Protein AF-A0A7M4D2F1-F1 (afdb_monomer_lite)

Secondary structure (DSSP, 8-state):
---HHHHHHHHHHHHHHHHHHHHHHHHHHHHHTT-SSHHHHHHHHHHHHHHHTT-S-GGGS-HHHHHHHHHHHHHHHHH-HHHHHHHHHTT-HHHHHHHHHHHHHHHHHHHHHHHHHHHS----HHHHHHHHHHHTTS-TT---THHHHHHHGGGGS--S---------

Foldseek 3Di:
DQDPVNLVVVLVVLLVLLLVLVVVVLVLLVVQCPPPDPVLNVLSVVLVVLVPVLPDPLNVDPLVSSLVSLVVSLVVLVPDVSNVVSCVSSVNVVSSVSNVVSSVVNVVSVVVVVVCVVVPPPCDVVVVVVVVVVVVPDDPPPDPPVVVVVVVVVVPPDDDDDPPPPDDD

Structure (mmCIF, N/CA/C/O backbone):
data_AF-A0A7M4D2F1-F1
#
_entry.id   AF-A0A7M4D2F1-F1
#
loop_
_atom_site.group_PDB
_atom_site.id
_atom_site.type_symbol
_atom_site.label_atom_id
_atom_site.label_alt_id
_atom_site.label_comp_id
_atom_site.label_asym_id
_atom_site.label_entity_id
_atom_site.label_seq_id
_atom_site.pdbx_PDB_ins_code
_atom_site.Cartn_x
_atom_site.Cartn_y
_atom_site.Cartn_z
_atom_site.occupancy
_atom_site.B_iso_or_equiv
_atom_site.auth_seq_id
_atom_site.auth_comp_id
_atom_site.auth_asym_id
_atom_site.auth_atom_id
_atom_site.pdbx_PDB_model_num
ATOM 1 N N . MET A 1 1 ? 26.466 -11.320 -19.306 1.00 50.53 1 MET A N 1
ATOM 2 C CA . MET A 1 1 ? 25.395 -10.659 -20.074 1.00 50.53 1 MET A CA 1
ATOM 3 C C . MET A 1 1 ? 24.093 -11.344 -19.712 1.00 50.53 1 MET A C 1
ATOM 5 O O . MET A 1 1 ? 23.959 -12.534 -19.976 1.00 50.53 1 MET A O 1
ATOM 9 N N . ILE A 1 2 ? 23.202 -10.645 -19.014 1.00 49.41 2 ILE A N 1
ATOM 10 C CA . ILE A 1 2 ? 21.825 -11.105 -18.814 1.00 49.41 2 ILE A CA 1
ATOM 11 C C . ILE A 1 2 ? 21.146 -10.979 -20.179 1.00 49.41 2 ILE A C 1
ATOM 13 O O . ILE A 1 2 ? 21.308 -9.970 -20.853 1.00 49.41 2 ILE A O 1
ATOM 17 N N . SER A 1 3 ? 20.491 -12.038 -20.652 1.00 56.81 3 SER A N 1
ATOM 18 C CA . SER A 1 3 ? 19.809 -11.977 -21.950 1.00 56.81 3 SER A CA 1
ATOM 19 C C . SER A 1 3 ? 18.595 -11.044 -21.869 1.00 56.81 3 SER A C 1
ATOM 21 O O . SER A 1 3 ? 17.908 -11.033 -20.848 1.00 56.81 3 SER A O 1
ATOM 23 N N . VAL A 1 4 ? 18.281 -10.326 -22.953 1.00 55.28 4 VAL A N 1
ATOM 24 C CA . VAL A 1 4 ? 17.114 -9.419 -23.056 1.00 55.28 4 VAL A CA 1
ATOM 25 C C . VAL A 1 4 ? 15.805 -10.109 -22.630 1.00 55.28 4 VAL A C 1
ATOM 27 O O . VAL A 1 4 ? 14.954 -9.510 -21.979 1.00 55.28 4 VAL A O 1
ATOM 30 N N . GLN A 1 5 ? 15.668 -11.410 -22.908 1.00 53.53 5 GLN A N 1
ATOM 31 C CA . GLN A 1 5 ? 14.525 -12.232 -22.482 1.00 53.53 5 GLN A CA 1
ATOM 32 C C . GLN A 1 5 ? 14.416 -12.369 -20.954 1.00 53.53 5 GLN A C 1
ATOM 34 O O . GLN A 1 5 ? 13.319 -12.319 -20.399 1.00 53.53 5 GLN A O 1
ATOM 39 N N . LEU A 1 6 ? 15.550 -12.508 -20.262 1.00 55.66 6 LEU A N 1
ATOM 40 C CA . LEU A 1 6 ? 15.594 -12.598 -18.803 1.00 55.66 6 LEU A CA 1
ATOM 41 C C . LEU A 1 6 ? 15.258 -11.241 -18.162 1.00 55.66 6 LEU A C 1
ATOM 43 O O . LEU A 1 6 ? 14.538 -11.204 -17.170 1.00 55.66 6 LEU A O 1
ATOM 47 N N . LEU A 1 7 ? 15.694 -10.135 -18.771 1.00 58.31 7 LEU A N 1
ATOM 48 C CA . LEU A 1 7 ? 15.387 -8.777 -18.310 1.00 58.31 7 LEU A CA 1
ATOM 49 C C . LEU A 1 7 ? 13.896 -8.428 -18.473 1.00 58.31 7 LEU A C 1
ATOM 51 O O . LEU A 1 7 ? 13.280 -7.846 -17.580 1.00 58.31 7 LEU A O 1
ATOM 55 N N . ILE A 1 8 ? 13.279 -8.855 -19.579 1.00 62.19 8 ILE A N 1
ATOM 56 C CA . ILE A 1 8 ? 11.830 -8.741 -19.793 1.00 62.19 8 ILE A CA 1
ATOM 57 C C . ILE A 1 8 ? 11.056 -9.549 -18.738 1.00 62.19 8 ILE A C 1
ATOM 59 O O . ILE A 1 8 ? 10.117 -9.025 -18.140 1.00 62.19 8 ILE A O 1
ATOM 63 N N . ALA A 1 9 ? 11.461 -10.794 -18.469 1.00 60.56 9 ALA A N 1
ATOM 64 C CA . ALA A 1 9 ? 10.805 -11.652 -17.480 1.00 60.56 9 ALA A CA 1
ATOM 65 C C . ALA A 1 9 ? 10.889 -11.092 -16.046 1.00 60.56 9 ALA A C 1
ATOM 67 O O . ALA A 1 9 ? 9.905 -11.145 -15.309 1.00 60.56 9 ALA A O 1
ATOM 68 N N . ILE A 1 10 ? 12.035 -10.517 -15.667 1.00 62.22 10 ILE A N 1
ATOM 69 C CA . ILE A 1 10 ? 12.240 -9.887 -14.354 1.00 62.22 10 ILE A CA 1
ATOM 70 C C . ILE A 1 10 ? 11.305 -8.683 -14.172 1.00 62.22 10 ILE A C 1
ATOM 72 O O . ILE A 1 10 ? 10.631 -8.576 -13.148 1.00 62.22 10 ILE A O 1
ATOM 76 N N . ASN A 1 11 ? 11.175 -7.829 -15.187 1.00 67.19 11 ASN A N 1
ATOM 77 C CA . ASN A 1 11 ? 10.299 -6.665 -15.096 1.00 67.19 11 ASN A CA 1
ATOM 78 C C . ASN A 1 11 ? 8.816 -7.048 -14.917 1.00 67.19 11 ASN A C 1
ATOM 80 O O . ASN A 1 11 ? 8.120 -6.455 -14.092 1.00 67.19 11 ASN A O 1
ATOM 84 N N . TYR A 1 12 ? 8.342 -8.079 -15.629 1.00 72.06 12 TYR A N 1
ATOM 85 C CA . TYR A 1 12 ? 6.984 -8.600 -15.433 1.00 72.06 12 TYR A CA 1
ATOM 86 C C . TYR A 1 12 ? 6.781 -9.175 -14.028 1.00 72.06 12 TYR A C 1
ATOM 88 O O . TYR A 1 12 ? 5.695 -9.046 -13.466 1.00 72.06 12 TYR A O 1
ATOM 96 N N . GLN A 1 13 ? 7.813 -9.778 -13.434 1.00 74.50 13 GLN A N 1
ATOM 97 C CA . GLN A 1 13 ? 7.733 -10.315 -12.079 1.00 74.50 13 GLN A CA 1
ATOM 98 C C . GLN A 1 13 ? 7.516 -9.208 -11.039 1.00 74.50 13 GLN A C 1
ATOM 100 O O . GLN A 1 13 ? 6.659 -9.363 -10.167 1.00 74.50 13 GLN A O 1
ATOM 105 N N . PHE A 1 14 ? 8.245 -8.092 -11.132 1.00 75.44 14 PHE A N 1
ATOM 106 C CA . PHE A 1 14 ? 8.078 -6.972 -10.200 1.00 75.44 14 PHE A CA 1
ATOM 107 C C . PHE A 1 14 ? 6.769 -6.212 -10.407 1.00 75.44 14 PHE A C 1
ATOM 109 O O .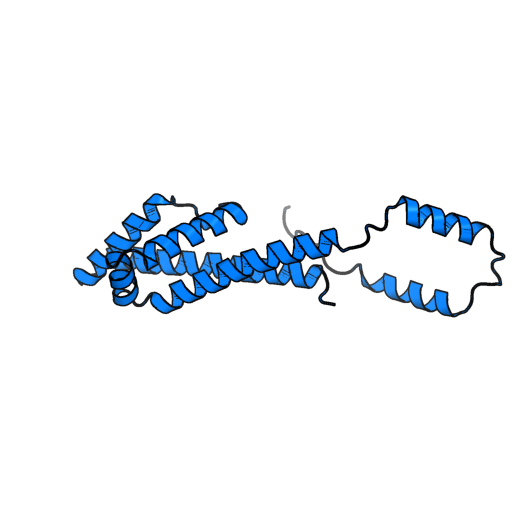 PHE A 1 14 ? 6.166 -5.788 -9.423 1.00 75.44 14 PHE A O 1
ATOM 116 N N . LEU A 1 15 ? 6.273 -6.130 -11.646 1.00 78.81 15 LEU A N 1
ATOM 117 C CA . LEU A 1 15 ? 4.927 -5.623 -11.917 1.00 78.81 15 LEU A CA 1
ATOM 118 C C . LEU A 1 15 ? 3.864 -6.481 -11.215 1.00 78.81 15 LEU A C 1
ATOM 120 O O . LEU A 1 15 ? 3.064 -5.969 -10.445 1.00 78.81 15 LEU A O 1
ATOM 124 N N . ILE A 1 16 ? 3.931 -7.808 -11.362 1.00 82.50 16 ILE A N 1
ATOM 125 C CA . ILE A 1 16 ? 2.996 -8.725 -10.689 1.00 82.50 16 ILE A CA 1
ATOM 126 C C . ILE A 1 16 ? 3.054 -8.578 -9.159 1.00 82.50 16 ILE A C 1
ATOM 128 O O . ILE A 1 16 ? 2.026 -8.706 -8.491 1.00 82.50 16 ILE A O 1
ATOM 132 N N . ILE A 1 17 ? 4.241 -8.363 -8.584 1.00 85.81 17 ILE A N 1
ATOM 133 C CA . ILE A 1 17 ? 4.394 -8.135 -7.139 1.00 85.81 17 ILE A CA 1
ATOM 134 C C . ILE A 1 17 ? 3.756 -6.800 -6.739 1.00 85.81 17 ILE A C 1
ATOM 136 O O . ILE A 1 17 ? 3.014 -6.770 -5.759 1.00 85.81 17 ILE A O 1
ATOM 140 N N . CYS A 1 18 ? 3.984 -5.730 -7.505 1.00 87.69 18 CYS A N 1
ATOM 141 C CA . CYS A 1 18 ? 3.367 -4.421 -7.286 1.00 87.69 18 CYS A CA 1
ATOM 142 C C . CYS A 1 18 ? 1.834 -4.528 -7.247 1.00 87.69 18 CYS A C 1
ATOM 144 O O . CYS A 1 18 ? 1.216 -4.160 -6.243 1.00 87.69 18 CYS A O 1
ATOM 146 N N . ASP A 1 19 ? 1.236 -5.138 -8.272 1.00 88.81 19 ASP A N 1
ATOM 147 C CA . ASP A 1 19 ? -0.213 -5.312 -8.383 1.00 88.81 19 ASP A CA 1
ATOM 148 C C . ASP A 1 19 ? -0.770 -6.101 -7.193 1.00 88.81 19 ASP A C 1
ATOM 150 O O . ASP A 1 19 ? -1.769 -5.718 -6.581 1.00 88.81 19 ASP A O 1
ATOM 154 N N . LYS A 1 20 ? -0.114 -7.212 -6.832 1.00 91.06 20 LYS A N 1
ATOM 155 C CA . LYS A 1 20 ? -0.537 -8.069 -5.715 1.00 91.06 20 LYS A CA 1
ATOM 156 C C . LYS A 1 20 ? -0.451 -7.348 -4.378 1.00 91.06 20 LYS A C 1
ATOM 158 O O . LYS A 1 20 ? -1.375 -7.475 -3.573 1.00 91.06 20 LYS A O 1
ATOM 163 N N . SER A 1 21 ? 0.619 -6.595 -4.146 1.00 93.12 21 SER A N 1
ATOM 164 C CA . SER A 1 21 ? 0.790 -5.799 -2.931 1.00 93.12 21 SER A CA 1
ATOM 165 C C . SER A 1 21 ? -0.290 -4.726 -2.831 1.00 93.12 21 SER A C 1
ATOM 167 O O . SER A 1 21 ? -0.934 -4.603 -1.788 1.00 93.12 21 SER A O 1
ATOM 169 N N . LEU A 1 22 ? -0.575 -4.015 -3.927 1.00 94.38 22 LEU A N 1
ATOM 170 C CA . LEU A 1 22 ? -1.632 -3.008 -3.966 1.00 94.38 22 LEU A CA 1
ATOM 171 C C . LEU A 1 22 ? -3.020 -3.620 -3.718 1.00 94.38 22 LEU A C 1
ATOM 173 O O . LEU A 1 22 ? -3.775 -3.116 -2.884 1.00 94.38 22 LEU A O 1
ATOM 177 N N . VAL A 1 23 ? -3.343 -4.731 -4.386 1.00 94.19 23 VAL A N 1
ATOM 178 C CA . VAL A 1 23 ? -4.613 -5.452 -4.197 1.00 94.19 23 VAL A CA 1
ATOM 179 C C . VAL A 1 23 ? -4.748 -5.971 -2.767 1.00 94.19 23 VAL A C 1
ATOM 181 O O . VAL A 1 23 ? -5.824 -5.868 -2.176 1.00 94.19 23 VAL A O 1
ATOM 184 N N . GLY A 1 24 ? -3.677 -6.505 -2.180 1.00 96.06 24 GLY A N 1
ATOM 185 C CA . GLY A 1 24 ? -3.689 -6.986 -0.801 1.00 96.06 24 GLY A CA 1
ATOM 186 C C . GLY A 1 24 ? -3.929 -5.862 0.205 1.00 96.06 24 GLY A C 1
ATOM 187 O O . GLY A 1 24 ? -4.826 -5.982 1.039 1.00 96.06 24 GLY A O 1
ATOM 188 N N . ILE A 1 25 ? -3.230 -4.731 0.060 1.00 97.00 25 ILE A N 1
ATOM 189 C CA . ILE A 1 25 ? -3.450 -3.529 0.879 1.00 97.00 25 ILE A CA 1
ATOM 190 C C . ILE A 1 25 ? -4.908 -3.063 0.773 1.00 97.00 25 ILE A C 1
ATOM 192 O O . ILE A 1 25 ? -5.574 -2.881 1.792 1.00 97.00 25 ILE A O 1
ATOM 196 N N . GLN A 1 26 ? -5.433 -2.925 -0.448 1.00 96.12 26 GLN A N 1
ATOM 197 C CA . GLN A 1 26 ? -6.827 -2.534 -0.681 1.00 96.12 26 GLN A CA 1
ATOM 198 C C . GLN A 1 26 ? -7.815 -3.510 -0.040 1.00 96.12 26 GLN A C 1
ATOM 200 O O . GLN A 1 26 ? -8.816 -3.091 0.535 1.00 96.12 26 GLN A O 1
ATOM 205 N N . THR A 1 27 ? -7.532 -4.810 -0.113 1.00 96.75 27 THR A N 1
ATOM 206 C CA . THR A 1 27 ? -8.385 -5.852 0.465 1.00 96.75 27 THR A CA 1
ATOM 207 C C . THR A 1 27 ? -8.429 -5.751 1.987 1.00 96.75 27 THR A C 1
ATOM 209 O O . THR A 1 27 ? -9.515 -5.790 2.562 1.00 96.75 27 THR A O 1
ATOM 212 N N . VAL A 1 28 ? -7.277 -5.569 2.639 1.00 97.69 28 VAL A N 1
ATOM 213 C CA . VAL A 1 28 ? -7.191 -5.401 4.098 1.00 97.69 28 VAL A CA 1
ATOM 214 C C . VAL A 1 28 ? -7.915 -4.133 4.545 1.00 97.69 28 VAL A C 1
ATOM 216 O O . VAL A 1 28 ? -8.738 -4.190 5.457 1.00 97.69 28 VAL A O 1
ATOM 219 N N . ILE A 1 29 ? -7.668 -3.006 3.871 1.00 97.81 29 ILE A N 1
ATOM 220 C CA . ILE A 1 29 ? -8.356 -1.741 4.149 1.00 97.81 29 ILE A CA 1
ATOM 221 C C . ILE A 1 29 ? -9.871 -1.933 4.026 1.00 97.81 29 ILE A C 1
ATOM 223 O O . ILE A 1 29 ? -10.604 -1.643 4.968 1.00 97.81 29 ILE A O 1
ATOM 227 N N . ASN A 1 30 ? -10.342 -2.489 2.906 1.00 97.06 30 ASN A N 1
ATOM 228 C CA . ASN A 1 30 ? -11.767 -2.710 2.670 1.00 97.06 30 ASN A CA 1
ATOM 229 C C . ASN A 1 30 ? -12.392 -3.615 3.736 1.00 97.06 30 ASN A C 1
ATOM 231 O O . ASN A 1 30 ? -13.472 -3.306 4.234 1.00 97.06 30 ASN A O 1
ATOM 235 N N . ALA A 1 31 ? -11.718 -4.700 4.125 1.00 98.00 31 ALA A N 1
ATOM 236 C CA . ALA A 1 31 ? -12.191 -5.577 5.191 1.00 98.00 31 ALA A CA 1
ATOM 237 C C . ALA A 1 31 ? -12.337 -4.820 6.522 1.00 98.00 31 ALA A C 1
ATOM 239 O O . ALA A 1 31 ? -13.352 -4.956 7.208 1.00 98.00 31 ALA A O 1
ATOM 240 N N . TYR A 1 32 ? -11.364 -3.970 6.859 1.00 98.38 32 TYR A N 1
ATOM 241 C CA . TYR A 1 32 ? -11.370 -3.227 8.114 1.00 98.38 32 TYR A CA 1
ATOM 242 C C . TYR A 1 32 ? -12.355 -2.055 8.172 1.00 98.38 32 TYR A C 1
ATOM 244 O O . TYR A 1 32 ? -12.719 -1.648 9.273 1.00 98.38 32 TYR A O 1
ATOM 252 N N . THR A 1 33 ? -12.922 -1.604 7.047 1.00 98.00 33 THR A N 1
ATOM 253 C CA . THR A 1 33 ? -14.066 -0.662 7.072 1.00 98.00 33 THR A CA 1
ATOM 254 C C . THR A 1 33 ? -15.320 -1.240 7.754 1.00 98.00 33 THR A C 1
ATOM 256 O O . THR A 1 33 ? -16.208 -0.500 8.187 1.00 98.00 33 THR A O 1
ATOM 259 N N . TYR A 1 34 ? -15.389 -2.566 7.915 1.00 97.88 34 TYR A N 1
ATOM 260 C CA . TYR A 1 34 ? -16.465 -3.272 8.618 1.00 97.88 34 TYR A CA 1
ATOM 261 C C . TYR A 1 34 ? -16.049 -3.788 10.004 1.00 97.88 34 TYR A C 1
ATOM 263 O O . TYR A 1 34 ? -16.793 -4.550 10.623 1.00 97.88 34 TYR A O 1
ATOM 271 N N . HIS A 1 35 ? -14.868 -3.406 10.500 1.00 98.25 35 HIS A N 1
ATOM 272 C CA . HIS A 1 35 ? -14.353 -3.895 11.775 1.00 98.25 35 HIS A CA 1
ATOM 273 C C . HIS A 1 35 ? -15.174 -3.369 12.969 1.00 98.25 35 HIS A C 1
ATOM 275 O O . HIS A 1 35 ? -15.720 -2.266 12.929 1.00 98.25 35 HIS A O 1
ATOM 281 N N . PHE A 1 36 ? -15.275 -4.169 14.036 1.00 97.94 36 PHE A N 1
ATOM 282 C CA . PHE A 1 36 ? -16.049 -3.822 15.238 1.00 97.94 36 PHE A CA 1
ATOM 283 C C . PHE A 1 36 ? -15.339 -2.788 16.126 1.00 97.94 36 PHE A C 1
ATOM 285 O O . PHE A 1 36 ? -15.995 -2.024 16.829 1.00 97.94 36 PHE A O 1
ATOM 292 N N . ASP A 1 37 ? -14.004 -2.778 16.101 1.00 98.25 3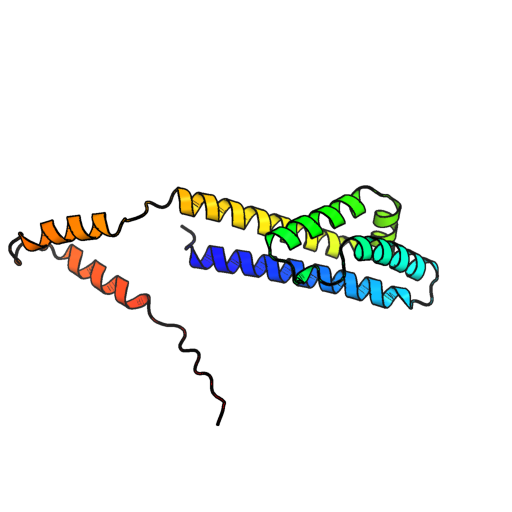7 ASP A N 1
ATOM 293 C CA . ASP A 1 37 ? -13.186 -1.753 16.750 1.00 98.25 37 ASP A CA 1
ATOM 294 C C . ASP A 1 37 ? -13.243 -0.451 15.939 1.00 98.25 37 ASP A C 1
ATOM 296 O O . ASP A 1 37 ? -12.905 -0.432 14.749 1.00 98.25 37 ASP A O 1
ATOM 300 N N . ALA A 1 38 ? -13.680 0.624 16.595 1.00 97.88 38 ALA A N 1
ATOM 301 C CA . ALA A 1 38 ? -13.892 1.921 15.970 1.00 97.88 38 ALA A CA 1
ATOM 302 C C . ALA A 1 38 ? -12.591 2.573 15.479 1.00 97.88 38 ALA A C 1
ATOM 304 O O . ALA A 1 38 ? -12.611 3.200 14.425 1.00 97.88 38 ALA A O 1
ATOM 305 N N . GLU A 1 39 ? -11.466 2.395 16.178 1.00 97.81 39 GLU A N 1
ATOM 306 C CA . GLU A 1 39 ? -10.182 2.984 15.778 1.00 97.81 39 GLU A CA 1
ATOM 307 C C . GLU A 1 39 ? -9.599 2.278 14.549 1.00 97.81 39 GLU A C 1
ATOM 309 O O . GLU A 1 39 ? -9.018 2.917 13.665 1.00 97.81 39 GLU A O 1
ATOM 314 N N . ILE A 1 40 ? -9.761 0.950 14.475 1.00 98.31 40 ILE A N 1
ATOM 315 C CA . ILE A 1 40 ? -9.376 0.162 13.294 1.00 98.31 40 ILE A CA 1
ATOM 316 C C . ILE A 1 40 ? -10.223 0.586 12.096 1.00 98.31 40 ILE A C 1
ATOM 318 O O . ILE A 1 40 ? -9.684 0.852 11.019 1.00 98.31 40 ILE A O 1
ATOM 322 N N . LYS A 1 41 ? -11.538 0.705 12.290 1.00 98.56 41 LYS A N 1
ATOM 323 C CA . LYS A 1 41 ? -12.448 1.153 11.239 1.00 98.56 41 LYS A CA 1
ATOM 324 C C . LYS A 1 41 ? -12.120 2.566 10.755 1.00 98.56 41 LYS A C 1
ATOM 326 O O . LYS A 1 41 ? -11.999 2.775 9.553 1.00 98.56 41 LYS A O 1
ATOM 331 N N . GLU A 1 42 ? -11.913 3.512 11.668 1.00 98.44 42 GLU A N 1
ATOM 332 C CA . GLU A 1 42 ? -11.549 4.890 11.327 1.00 98.44 42 GLU A CA 1
ATOM 333 C C . GLU A 1 42 ? -10.227 4.945 10.546 1.00 98.44 42 GLU A C 1
ATOM 335 O O . GLU A 1 42 ? -10.135 5.619 9.520 1.00 98.44 42 GLU A O 1
ATOM 340 N N . SER A 1 43 ? -9.224 4.164 10.959 1.00 98.38 43 SER A N 1
ATOM 341 C CA . SER A 1 43 ? -7.947 4.052 10.237 1.00 98.38 43 SER A CA 1
ATOM 342 C C . SER A 1 43 ? -8.134 3.515 8.811 1.00 98.38 43 SER A C 1
ATOM 344 O O . SER A 1 43 ? -7.513 4.010 7.865 1.00 98.38 43 SER A O 1
ATOM 346 N N . ALA A 1 44 ? -9.017 2.531 8.629 1.00 98.38 44 ALA A N 1
ATOM 347 C CA . ALA A 1 44 ? -9.364 2.002 7.314 1.00 98.38 44 ALA A CA 1
ATOM 348 C C . ALA A 1 44 ? -10.125 3.022 6.453 1.00 98.38 44 ALA A C 1
ATOM 350 O O . ALA A 1 44 ? -9.837 3.156 5.261 1.00 98.38 44 ALA A O 1
ATOM 351 N N . ASP A 1 45 ? -11.044 3.789 7.039 1.00 98.19 45 ASP A N 1
ATOM 352 C CA . ASP A 1 45 ? -11.796 4.838 6.343 1.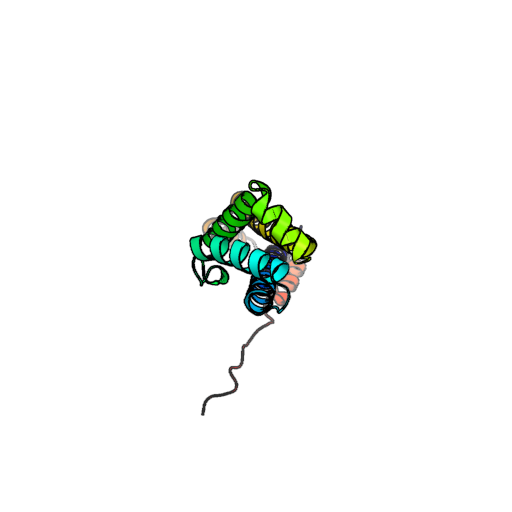00 98.19 45 ASP A CA 1
ATOM 353 C C . ASP A 1 45 ? -10.878 5.988 5.880 1.00 98.19 45 ASP A C 1
ATOM 355 O O . ASP A 1 45 ? -11.021 6.494 4.757 1.00 98.19 45 ASP A O 1
ATOM 359 N N . VAL A 1 46 ? -9.879 6.353 6.694 1.00 98.06 46 VAL A N 1
ATOM 360 C CA . VAL A 1 46 ? -8.835 7.333 6.347 1.00 98.06 46 VAL A CA 1
ATOM 361 C C . VAL A 1 46 ? -8.050 6.882 5.111 1.00 98.06 46 VAL A C 1
ATOM 363 O O . VAL A 1 46 ? -7.952 7.630 4.132 1.00 98.06 46 VAL A O 1
ATOM 366 N N . LEU A 1 47 ? -7.542 5.646 5.105 1.00 97.81 47 LEU A N 1
ATOM 367 C CA . LEU A 1 47 ? -6.781 5.116 3.966 1.00 97.81 47 LEU A CA 1
ATOM 368 C C . LEU A 1 47 ? -7.659 4.908 2.726 1.00 97.81 47 LEU A C 1
ATOM 370 O O . LEU A 1 47 ? -7.243 5.232 1.613 1.00 97.81 47 LEU A O 1
ATOM 374 N N . THR A 1 48 ? -8.904 4.460 2.907 1.00 97.00 48 THR A N 1
ATOM 375 C CA . THR A 1 48 ? -9.897 4.347 1.826 1.00 97.00 48 THR A CA 1
ATOM 376 C C 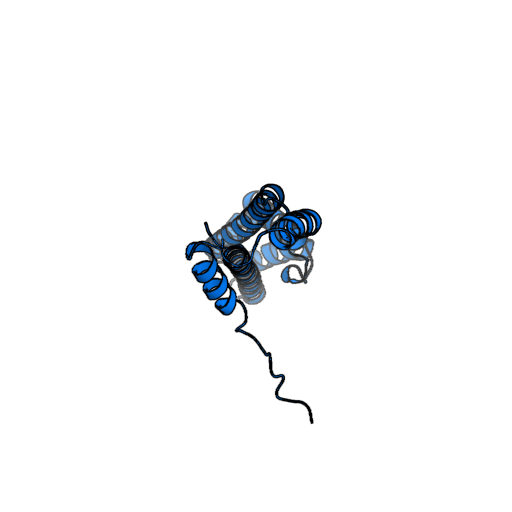. THR A 1 48 ? -10.123 5.695 1.143 1.00 97.00 48 THR A C 1
ATOM 378 O O . THR A 1 48 ? -10.213 5.776 -0.083 1.00 97.00 48 THR A O 1
ATOM 381 N N . THR A 1 49 ? -10.213 6.770 1.926 1.00 96.19 49 THR A N 1
ATOM 382 C CA . THR A 1 49 ? -10.424 8.125 1.407 1.00 96.19 49 THR A CA 1
ATOM 383 C C . THR A 1 49 ? -9.224 8.621 0.606 1.00 96.19 49 THR A C 1
ATOM 385 O O . THR A 1 49 ? -9.421 9.233 -0.443 1.00 96.19 49 THR A O 1
ATOM 388 N N . SER A 1 50 ? -7.994 8.319 1.040 1.00 95.69 50 SER A N 1
ATOM 389 C CA . SER A 1 50 ? -6.789 8.591 0.241 1.00 95.69 50 SER A CA 1
ATOM 390 C C . SER A 1 50 ? -6.821 7.829 -1.087 1.00 95.69 50 SER A C 1
ATOM 392 O O . SER A 1 50 ? -6.739 8.454 -2.142 1.00 95.69 50 SER A O 1
ATOM 394 N N . LEU A 1 51 ? -7.062 6.512 -1.070 1.00 94.94 51 LEU A N 1
ATOM 395 C CA . LEU A 1 51 ? -7.067 5.689 -2.288 1.00 94.94 51 LEU A CA 1
ATOM 396 C C . LEU A 1 51 ? -8.115 6.135 -3.316 1.00 94.94 51 LEU A C 1
ATOM 398 O O . LEU A 1 51 ? -7.843 6.137 -4.516 1.00 94.94 51 LEU A O 1
ATOM 402 N N . LYS A 1 52 ? -9.293 6.585 -2.866 1.00 93.62 52 LYS A N 1
ATOM 403 C CA . LYS A 1 52 ? -10.352 7.097 -3.753 1.00 93.62 52 LYS A CA 1
ATOM 404 C C . LYS A 1 52 ? -9.907 8.283 -4.617 1.00 93.62 52 LYS A C 1
ATOM 406 O O . LYS A 1 52 ? -10.457 8.445 -5.706 1.00 93.62 52 LYS A O 1
ATOM 411 N N . LYS A 1 53 ? -8.915 9.076 -4.187 1.00 94.19 53 LYS A N 1
ATOM 412 C CA . LYS A 1 53 ? -8.369 10.208 -4.966 1.00 94.19 53 LYS A CA 1
ATOM 413 C C . LYS A 1 53 ? -7.723 9.758 -6.282 1.00 94.19 53 LYS A C 1
ATOM 415 O O . LYS A 1 53 ? -7.713 10.520 -7.242 1.00 94.19 53 LYS A O 1
ATOM 420 N N . TYR A 1 54 ? -7.227 8.522 -6.328 1.00 92.06 54 TYR A N 1
ATOM 421 C CA . TYR A 1 54 ? -6.487 7.958 -7.460 1.00 92.06 54 TYR A CA 1
ATOM 422 C C . TYR A 1 54 ? -7.348 7.046 -8.356 1.00 92.06 54 TYR A C 1
ATOM 424 O O . TYR A 1 54 ? -6.877 6.538 -9.373 1.00 92.06 54 TYR A O 1
ATOM 432 N N . GLY A 1 55 ? -8.629 6.864 -8.012 1.00 87.44 55 GLY A N 1
ATOM 433 C CA . GLY A 1 55 ? -9.578 6.039 -8.760 1.00 87.44 55 GLY A CA 1
ATOM 434 C C . GLY A 1 55 ? -9.564 4.553 -8.379 1.00 87.44 55 GLY A C 1
ATOM 435 O O . GLY A 1 55 ? -8.806 4.098 -7.531 1.00 87.44 55 GLY A O 1
ATOM 436 N N . THR A 1 56 ? -10.456 3.776 -8.998 1.00 79.12 56 THR A N 1
ATOM 437 C CA . THR A 1 56 ? -10.745 2.378 -8.609 1.00 79.12 56 THR A CA 1
ATOM 438 C C . THR A 1 56 ? -10.027 1.324 -9.452 1.00 79.12 56 THR A C 1
ATOM 440 O O . THR A 1 56 ? -10.213 0.132 -9.229 1.00 79.12 56 THR A O 1
ATOM 443 N N . ALA A 1 57 ? -9.256 1.735 -10.459 1.00 85.38 57 ALA A N 1
ATOM 444 C CA . ALA A 1 57 ? -8.672 0.847 -11.465 1.00 85.38 57 ALA A CA 1
ATOM 445 C C . ALA A 1 57 ? -7.166 1.094 -11.645 1.00 85.38 57 ALA A C 1
ATOM 447 O O . ALA A 1 57 ? -6.679 1.135 -12.771 1.00 85.38 57 ALA A O 1
ATOM 448 N N . ILE A 1 58 ? -6.447 1.287 -10.533 1.00 86.81 58 ILE A N 1
ATOM 449 C CA . ILE A 1 58 ? -5.008 1.600 -10.529 1.00 86.81 58 ILE A CA 1
ATOM 450 C C . ILE A 1 58 ? -4.209 0.495 -11.243 1.00 86.81 58 ILE A C 1
ATOM 452 O O . ILE A 1 58 ? -3.494 0.800 -12.187 1.00 86.81 58 ILE A O 1
ATOM 456 N N . THR A 1 59 ? -4.469 -0.778 -10.928 1.00 81.81 59 THR A N 1
ATOM 457 C CA . THR A 1 59 ? -3.830 -1.956 -11.561 1.00 81.81 59 THR A CA 1
ATOM 458 C C . THR A 1 59 ? -4.248 -2.222 -13.013 1.00 81.81 59 THR A C 1
ATOM 460 O O . THR A 1 59 ? -3.855 -3.212 -13.621 1.00 81.81 59 THR A O 1
ATOM 463 N N . LYS A 1 60 ? -5.129 -1.389 -13.585 1.00 82.44 60 LYS A N 1
ATOM 464 C CA . LYS A 1 60 ? -5.505 -1.450 -15.010 1.00 82.44 60 LYS A CA 1
ATOM 465 C C . LYS A 1 60 ? -4.885 -0.315 -15.817 1.00 82.44 60 LYS A C 1
ATOM 467 O O . LYS A 1 60 ? -5.147 -0.212 -17.017 1.00 82.44 60 LYS A O 1
ATOM 472 N N . GLN A 1 61 ? -4.142 0.577 -15.165 1.00 80.75 61 GLN A N 1
ATOM 473 C CA . GLN A 1 61 ? -3.402 1.617 -15.857 1.00 80.75 61 GLN A CA 1
ATOM 474 C C . GLN A 1 61 ? -2.279 0.977 -16.678 1.00 80.75 61 GLN A C 1
ATOM 476 O O . GLN A 1 61 ? -1.899 -0.173 -16.472 1.00 80.75 61 GLN A O 1
ATOM 481 N N . ASN A 1 62 ? -1.750 1.721 -17.649 1.00 79.19 62 ASN A N 1
ATOM 482 C CA . ASN A 1 62 ? -0.487 1.296 -18.235 1.00 79.19 62 ASN A CA 1
ATOM 483 C C . ASN A 1 62 ? 0.607 1.382 -17.164 1.00 79.19 62 ASN A C 1
ATOM 485 O O . ASN A 1 62 ? 0.518 2.192 -16.245 1.00 79.19 62 ASN A O 1
ATOM 489 N N . TYR A 1 63 ? 1.649 0.585 -17.339 1.00 77.75 63 TYR A N 1
ATOM 490 C CA . TYR A 1 63 ? 2.774 0.480 -16.421 1.00 77.75 63 TYR A CA 1
ATOM 491 C C . TYR A 1 63 ? 3.305 1.824 -15.891 1.00 77.75 63 TYR A C 1
ATOM 493 O O . TYR A 1 63 ? 3.439 2.009 -14.688 1.00 77.75 63 TYR A O 1
ATOM 501 N N . GLN A 1 64 ? 3.566 2.794 -16.774 1.00 77.81 64 GLN A N 1
ATOM 502 C CA . GLN A 1 64 ? 4.096 4.099 -16.360 1.00 77.81 64 GLN A CA 1
ATOM 503 C C . GLN A 1 64 ? 3.078 4.896 -15.533 1.00 77.81 64 GLN A C 1
ATOM 505 O O . GLN A 1 64 ? 3.446 5.565 -14.567 1.00 77.81 64 GLN A O 1
ATOM 510 N N . GLY A 1 65 ? 1.800 4.817 -15.907 1.00 82.81 65 GLY A N 1
ATOM 511 C CA . GLY A 1 65 ? 0.698 5.426 -15.172 1.00 82.81 65 GLY A CA 1
ATOM 512 C C . GLY A 1 65 ? 0.515 4.799 -13.795 1.00 82.81 65 GLY A C 1
ATOM 513 O O . GLY A 1 65 ? 0.418 5.529 -12.809 1.00 82.81 65 GLY A O 1
ATOM 514 N N . GLU A 1 66 ? 0.548 3.469 -13.717 1.00 85.81 66 GLU A N 1
ATOM 515 C CA . GLU A 1 66 ? 0.467 2.735 -12.457 1.00 85.81 66 GLU A CA 1
ATOM 516 C C . GLU A 1 66 ? 1.629 3.110 -11.538 1.00 85.81 66 GLU A C 1
ATOM 518 O O . GLU A 1 66 ? 1.399 3.524 -10.403 1.00 85.81 66 GLU A O 1
ATOM 523 N N . THR A 1 67 ? 2.863 3.096 -12.050 1.00 87.31 67 THR A N 1
ATOM 524 C CA . THR A 1 67 ? 4.050 3.487 -11.283 1.00 87.31 67 THR A CA 1
ATOM 525 C C . THR A 1 67 ? 3.961 4.912 -10.749 1.00 87.31 67 THR A C 1
ATOM 527 O O . THR A 1 67 ? 4.289 5.157 -9.584 1.00 87.31 67 THR A O 1
ATOM 530 N N . GLY A 1 68 ? 3.498 5.861 -11.569 1.00 89.12 68 GLY A N 1
ATOM 531 C CA . GLY A 1 68 ? 3.300 7.249 -11.150 1.00 89.12 68 GLY A CA 1
ATOM 532 C C . GLY A 1 68 ? 2.215 7.397 -10.080 1.00 89.12 68 GLY A C 1
ATOM 533 O O . GLY A 1 68 ? 2.394 8.129 -9.100 1.00 89.12 68 GLY A O 1
ATOM 534 N N . THR A 1 69 ? 1.114 6.662 -10.228 1.00 93.88 69 THR A N 1
ATOM 535 C CA . THR A 1 69 ? 0.019 6.639 -9.254 1.00 93.88 69 THR A CA 1
ATOM 536 C C . THR A 1 69 ? 0.473 6.039 -7.923 1.00 93.88 69 THR A C 1
ATOM 538 O O . THR A 1 69 ? 0.259 6.650 -6.876 1.00 93.88 69 THR A O 1
ATOM 541 N N . VAL A 1 70 ? 1.159 4.892 -7.949 1.00 94.06 70 VAL A N 1
ATOM 542 C CA . VAL A 1 70 ? 1.698 4.228 -6.753 1.00 94.06 70 VAL A CA 1
ATOM 543 C C . VAL A 1 70 ? 2.704 5.125 -6.034 1.00 94.06 70 VAL A C 1
ATOM 545 O O . VAL A 1 70 ? 2.617 5.269 -4.817 1.00 94.06 70 VAL A O 1
ATOM 548 N N . ASN A 1 71 ? 3.601 5.802 -6.758 1.00 94.44 71 ASN A N 1
ATOM 549 C CA . ASN A 1 71 ? 4.522 6.768 -6.148 1.00 94.44 71 ASN A CA 1
ATOM 550 C C . ASN A 1 71 ? 3.775 7.903 -5.442 1.00 94.44 71 ASN A C 1
ATOM 552 O O . ASN A 1 71 ? 4.080 8.218 -4.295 1.00 94.44 71 ASN A O 1
ATOM 556 N N . SER A 1 72 ? 2.746 8.460 -6.084 1.00 95.62 72 SER A N 1
ATOM 557 C CA . SER A 1 72 ? 1.946 9.541 -5.496 1.00 95.62 72 SER A CA 1
ATOM 558 C C . SER A 1 72 ? 1.246 9.105 -4.202 1.00 95.62 72 SER A C 1
ATOM 560 O O . SER A 1 72 ? 1.257 9.844 -3.217 1.00 95.62 72 SER A O 1
ATOM 562 N N . ILE A 1 73 ? 0.700 7.882 -4.179 1.00 96.31 73 ILE A N 1
ATOM 563 C CA . ILE A 1 73 ? 0.096 7.272 -2.984 1.00 96.31 73 ILE A CA 1
ATOM 564 C C . ILE A 1 73 ? 1.137 7.115 -1.873 1.00 96.31 73 ILE A C 1
ATOM 566 O O . ILE A 1 73 ? 0.913 7.557 -0.747 1.00 96.31 73 ILE A O 1
ATOM 570 N N . LEU A 1 74 ? 2.286 6.504 -2.179 1.00 95.88 74 LEU A N 1
ATOM 571 C CA . LEU A 1 74 ? 3.343 6.255 -1.197 1.00 95.88 74 LEU A CA 1
ATOM 572 C C . LEU A 1 74 ? 3.900 7.560 -0.614 1.00 95.88 74 LEU A C 1
ATOM 574 O O . LEU A 1 74 ? 4.158 7.631 0.588 1.00 95.88 74 LEU A O 1
ATOM 578 N N . ASP A 1 75 ? 4.061 8.594 -1.436 1.00 95.75 75 ASP A N 1
ATOM 579 C CA . ASP A 1 75 ? 4.543 9.905 -1.000 1.00 95.75 75 ASP A CA 1
ATOM 580 C C . ASP A 1 75 ? 3.520 10.633 -0.123 1.00 95.75 75 ASP A C 1
ATOM 582 O O . ASP A 1 75 ? 3.888 11.260 0.873 1.00 95.75 75 ASP A O 1
ATOM 586 N N . GLU A 1 76 ? 2.228 10.539 -0.451 1.00 95.62 76 GLU A N 1
ATOM 587 C CA . GLU A 1 76 ? 1.150 11.026 0.412 1.00 95.62 76 GLU A CA 1
ATOM 588 C C . GLU A 1 76 ? 1.167 10.319 1.771 1.00 95.62 76 GLU A C 1
ATOM 590 O O . GLU A 1 76 ? 1.197 10.979 2.814 1.00 95.62 76 GLU A O 1
ATOM 595 N N . TRP A 1 77 ? 1.225 8.988 1.767 1.00 96.31 77 TRP A N 1
ATOM 596 C CA . TRP A 1 77 ? 1.189 8.182 2.983 1.00 96.31 77 TRP A CA 1
ATOM 597 C C . TRP A 1 77 ? 2.390 8.394 3.900 1.00 96.31 77 TRP A C 1
ATOM 599 O O . TRP A 1 77 ? 2.244 8.321 5.117 1.00 96.31 77 TRP A O 1
ATOM 609 N N . LYS A 1 78 ? 3.567 8.693 3.340 1.00 93.50 78 LYS A N 1
ATOM 610 C CA . LYS A 1 78 ? 4.774 9.017 4.117 1.00 93.50 78 LYS A CA 1
ATOM 611 C C . LYS A 1 78 ? 4.751 10.431 4.697 1.00 93.50 78 LYS A C 1
ATOM 613 O O . LYS A 1 78 ? 5.366 10.668 5.734 1.00 93.50 78 LYS A O 1
ATOM 618 N N . ARG A 1 79 ? 4.100 11.380 4.019 1.00 93.25 79 ARG A N 1
ATOM 619 C CA . ARG A 1 79 ? 4.125 12.804 4.384 1.00 93.25 79 ARG A CA 1
ATOM 620 C C . ARG A 1 79 ? 3.166 13.138 5.521 1.00 93.25 79 ARG A C 1
ATOM 622 O O . ARG A 1 79 ? 3.485 13.980 6.357 1.00 93.25 79 ARG A O 1
ATOM 629 N N . GLU A 1 80 ? 1.984 12.531 5.534 1.00 92.44 80 GLU A N 1
ATOM 630 C CA . GLU A 1 80 ? 0.920 12.898 6.470 1.00 92.44 80 GLU A CA 1
ATOM 631 C C . GLU A 1 80 ? 0.832 11.891 7.620 1.00 92.44 80 GLU A C 1
ATOM 633 O O . GLU A 1 80 ? 0.607 10.697 7.419 1.00 92.44 80 GLU A O 1
ATOM 638 N N . SER A 1 81 ? 0.973 12.381 8.855 1.00 95.75 81 SER A N 1
ATOM 639 C CA . SER A 1 81 ? 0.994 11.538 10.060 1.00 95.75 81 SER A CA 1
ATOM 640 C C . SER A 1 81 ? -0.276 10.702 10.237 1.00 95.75 81 SER A C 1
ATOM 642 O O . SER A 1 81 ? -0.204 9.596 10.769 1.00 95.75 81 SER A O 1
ATOM 644 N N . ALA A 1 82 ? -1.423 11.187 9.753 1.00 95.81 82 ALA A N 1
ATOM 645 C CA . ALA A 1 82 ? -2.681 10.446 9.764 1.00 95.81 82 ALA A CA 1
ATOM 646 C C . ALA A 1 82 ? -2.578 9.114 8.998 1.00 95.81 82 ALA A C 1
ATOM 648 O O . ALA A 1 82 ? -3.037 8.088 9.498 1.00 95.81 82 ALA A O 1
ATOM 649 N N . PHE A 1 83 ? -1.920 9.100 7.833 1.00 97.12 83 PHE A N 1
ATOM 650 C CA . PHE A 1 83 ? -1.744 7.880 7.044 1.00 97.12 83 PHE A CA 1
ATOM 651 C C . PHE A 1 83 ? -0.703 6.949 7.656 1.00 97.12 83 PHE A C 1
ATOM 653 O O . PHE A 1 83 ? -0.957 5.752 7.750 1.00 97.12 83 PHE A O 1
ATOM 660 N N . VAL A 1 84 ? 0.417 7.483 8.153 1.00 97.50 84 VAL A N 1
ATOM 661 C CA . VAL A 1 84 ? 1.429 6.681 8.866 1.00 97.50 84 VAL A CA 1
ATOM 662 C C . VAL A 1 84 ? 0.808 5.965 10.068 1.00 97.50 84 VAL A C 1
ATOM 664 O O . VAL A 1 84 ? 1.006 4.764 10.256 1.00 97.50 84 VAL A O 1
ATOM 667 N N . ASN A 1 85 ? 0.010 6.680 10.864 1.00 96.25 85 ASN A N 1
ATOM 668 C CA . ASN A 1 85 ? -0.670 6.110 12.023 1.00 96.25 85 ASN A CA 1
ATOM 669 C C . ASN A 1 85 ? -1.676 5.028 11.617 1.00 96.25 85 ASN A C 1
ATOM 671 O O . ASN A 1 85 ? -1.697 3.966 12.239 1.00 96.25 85 ASN A O 1
ATOM 675 N N . ALA A 1 86 ? -2.465 5.265 10.565 1.00 97.75 86 ALA A N 1
ATOM 676 C CA . ALA A 1 86 ? -3.418 4.286 10.052 1.00 97.75 86 ALA A CA 1
ATOM 677 C C . ALA A 1 86 ? -2.719 3.022 9.519 1.00 97.75 86 ALA A C 1
ATOM 679 O O . ALA A 1 86 ? -3.117 1.912 9.863 1.00 97.75 86 ALA A O 1
ATOM 680 N N . ILE A 1 87 ? -1.635 3.168 8.749 1.00 98.12 87 ILE A N 1
ATOM 681 C CA . ILE A 1 87 ? -0.827 2.048 8.234 1.00 98.12 87 ILE A CA 1
ATOM 682 C C . ILE A 1 87 ? -0.291 1.194 9.384 1.00 98.12 87 ILE A C 1
ATOM 684 O O . ILE A 1 87 ? -0.421 -0.030 9.353 1.00 98.12 87 ILE A O 1
ATOM 688 N N . ASN A 1 88 ? 0.253 1.831 10.423 1.00 97.56 88 ASN A N 1
ATOM 689 C CA . ASN A 1 88 ? 0.753 1.127 11.600 1.00 97.56 88 ASN A CA 1
ATOM 690 C C . ASN A 1 88 ? -0.379 0.428 12.368 1.00 97.56 88 ASN A C 1
ATOM 692 O O . ASN A 1 88 ? -0.229 -0.728 12.760 1.00 97.56 88 ASN A O 1
ATOM 696 N N . LYS A 1 89 ? -1.525 1.098 12.558 1.00 97.88 89 LYS A N 1
ATOM 697 C CA . LYS A 1 89 ? -2.692 0.540 13.262 1.00 97.88 89 LYS A CA 1
ATOM 698 C C . LYS A 1 89 ? -3.251 -0.695 12.550 1.00 97.88 89 LYS A C 1
ATOM 700 O O . LYS A 1 89 ? -3.637 -1.648 13.219 1.00 97.88 89 LYS A O 1
ATOM 705 N N . LEU A 1 90 ? -3.264 -0.694 11.216 1.00 97.62 90 LEU A N 1
ATOM 706 C CA . LEU A 1 90 ? -3.735 -1.822 10.405 1.00 97.62 90 LEU A CA 1
ATOM 707 C C . LEU A 1 90 ? -2.649 -2.875 10.117 1.00 97.62 90 LEU A C 1
ATOM 709 O O . LEU A 1 90 ? -2.920 -3.823 9.381 1.00 97.62 90 LEU A O 1
ATOM 713 N N . ALA A 1 91 ? -1.441 -2.720 10.677 1.00 97.44 91 ALA A N 1
ATOM 714 C CA . ALA A 1 91 ? -0.285 -3.591 10.445 1.00 97.44 91 ALA A CA 1
ATOM 715 C C . ALA A 1 91 ? 0.086 -3.753 8.952 1.00 97.44 91 ALA A C 1
ATOM 717 O O . ALA A 1 91 ? 0.447 -4.836 8.493 1.00 97.44 91 ALA A O 1
ATOM 718 N N . LEU A 1 92 ? 0.003 -2.661 8.184 1.00 97.38 92 LEU A N 1
ATOM 719 C CA . LEU A 1 92 ? 0.267 -2.633 6.739 1.00 97.38 92 LEU A CA 1
ATOM 720 C C . LEU A 1 92 ? 1.698 -2.210 6.373 1.00 97.38 92 LEU A C 1
ATOM 722 O O . LEU A 1 92 ? 2.025 -2.136 5.192 1.00 97.38 92 LEU A O 1
ATOM 726 N N . THR A 1 93 ? 2.557 -1.922 7.350 1.00 97.00 93 THR A N 1
ATOM 727 C CA . THR A 1 93 ? 3.897 -1.359 7.119 1.00 97.00 93 THR A CA 1
ATOM 728 C C . THR A 1 93 ? 4.737 -2.205 6.160 1.00 97.00 93 THR A C 1
ATOM 730 O O . THR A 1 93 ? 5.260 -1.667 5.185 1.00 97.00 93 THR A O 1
ATOM 733 N N . ASP A 1 94 ? 4.792 -3.522 6.363 1.00 94.50 94 ASP A N 1
ATOM 734 C CA . ASP A 1 94 ? 5.567 -4.426 5.501 1.00 94.50 94 ASP A CA 1
ATOM 735 C C . ASP A 1 94 ? 5.018 -4.464 4.068 1.00 94.50 94 ASP A C 1
ATOM 737 O O . ASP A 1 94 ? 5.778 -4.475 3.103 1.00 94.50 94 ASP A O 1
ATOM 741 N N . TRP A 1 95 ? 3.694 -4.386 3.912 1.00 96.06 95 TRP A N 1
ATOM 742 C CA . TRP A 1 95 ? 3.049 -4.327 2.600 1.00 96.06 95 TRP A CA 1
ATOM 743 C C . TRP A 1 95 ? 3.379 -3.033 1.853 1.00 96.06 95 TRP A C 1
ATOM 745 O O . TRP A 1 95 ? 3.625 -3.052 0.649 1.00 96.06 95 TRP A O 1
ATOM 755 N N . VAL A 1 96 ? 3.401 -1.902 2.562 1.00 94.62 96 VAL A N 1
ATOM 756 C CA . VAL A 1 96 ? 3.766 -0.595 1.993 1.00 94.62 96 VAL A CA 1
ATOM 757 C C . VAL A 1 96 ? 5.238 -0.576 1.567 1.00 94.62 96 VAL A C 1
ATOM 759 O O . VAL A 1 96 ? 5.570 -0.006 0.526 1.00 94.62 96 VAL A O 1
ATOM 762 N N . VAL A 1 97 ? 6.117 -1.226 2.335 1.00 93.31 97 VAL A N 1
ATOM 763 C CA . VAL A 1 97 ? 7.536 -1.395 1.982 1.00 93.31 97 VAL A CA 1
ATOM 764 C C . VAL A 1 97 ? 7.704 -2.287 0.749 1.00 93.31 97 VAL A C 1
ATOM 766 O O . VAL A 1 97 ? 8.439 -1.912 -0.168 1.00 93.31 97 VAL A O 1
ATOM 769 N N . GLU A 1 98 ? 7.006 -3.422 0.685 1.00 91.19 98 GLU A N 1
ATOM 770 C CA . GLU A 1 98 ? 7.032 -4.329 -0.471 1.00 91.19 98 GLU A CA 1
ATOM 771 C C . GLU A 1 98 ? 6.527 -3.625 -1.739 1.00 91.19 98 GLU A C 1
ATOM 773 O O . GLU A 1 98 ? 7.179 -3.678 -2.783 1.00 91.19 98 GLU A O 1
ATOM 778 N N . LEU A 1 99 ? 5.415 -2.885 -1.639 1.00 92.62 99 LEU A N 1
ATOM 779 C CA . LEU A 1 99 ? 4.866 -2.093 -2.742 1.00 92.62 99 LEU A CA 1
ATOM 780 C C . LEU A 1 99 ? 5.881 -1.061 -3.257 1.00 92.62 99 LEU A C 1
ATOM 782 O O . LEU A 1 99 ? 6.094 -0.949 -4.463 1.00 92.62 99 LEU A O 1
ATOM 786 N N . GLY A 1 100 ? 6.540 -0.329 -2.353 1.00 90.88 100 GLY A N 1
ATOM 787 C CA . GLY A 1 100 ? 7.565 0.650 -2.723 1.00 90.88 100 GLY A CA 1
ATOM 788 C C . GLY A 1 100 ? 8.797 0.023 -3.379 1.00 90.88 100 GLY A C 1
ATOM 789 O O . GLY A 1 100 ? 9.315 0.562 -4.361 1.00 90.88 100 GLY A O 1
ATOM 790 N N . THR A 1 101 ? 9.243 -1.125 -2.869 1.00 90.50 101 THR A N 1
ATOM 791 C CA . THR A 1 101 ? 10.373 -1.883 -3.427 1.00 90.50 101 THR A CA 1
ATOM 792 C C . THR A 1 101 ? 10.059 -2.360 -4.841 1.00 90.50 101 THR A C 1
ATOM 794 O O . THR A 1 101 ? 10.811 -2.067 -5.772 1.00 90.50 101 THR A O 1
ATOM 797 N N . ALA A 1 102 ? 8.910 -3.015 -5.025 1.00 86.50 102 ALA A N 1
ATOM 798 C CA . ALA A 1 102 ? 8.480 -3.521 -6.322 1.00 86.50 102 ALA A CA 1
ATOM 799 C C . ALA A 1 102 ? 8.319 -2.391 -7.349 1.00 86.50 102 ALA A C 1
ATOM 801 O O . ALA A 1 102 ? 8.843 -2.498 -8.457 1.00 86.50 102 ALA A O 1
ATOM 802 N N . ASN A 1 103 ? 7.689 -1.273 -6.963 1.00 88.56 103 ASN A N 1
ATOM 803 C CA . ASN A 1 103 ? 7.489 -0.124 -7.849 1.00 88.56 103 ASN A CA 1
ATOM 804 C C . ASN A 1 103 ? 8.810 0.549 -8.276 1.00 88.56 103 ASN A C 1
ATOM 806 O O . ASN A 1 103 ? 8.957 1.007 -9.410 1.00 88.56 103 ASN A O 1
ATOM 810 N N . THR A 1 104 ? 9.801 0.586 -7.381 1.00 86.62 104 THR A N 1
ATOM 811 C CA . THR A 1 104 ? 11.135 1.129 -7.687 1.00 86.62 104 THR A CA 1
ATOM 812 C C . THR A 1 104 ? 11.901 0.227 -8.654 1.00 86.62 104 THR A C 1
ATOM 814 O O . THR A 1 104 ? 12.559 0.719 -9.577 1.00 86.62 104 THR A O 1
ATOM 817 N N . GLN A 1 105 ? 11.804 -1.090 -8.463 1.00 81.44 105 GLN A N 1
ATOM 818 C CA . GLN A 1 105 ? 12.508 -2.062 -9.294 1.00 81.44 105 GLN A CA 1
ATOM 819 C C . GLN A 1 105 ? 11.957 -2.086 -10.717 1.00 81.44 105 GLN A C 1
ATOM 821 O O . GLN A 1 105 ? 12.719 -2.020 -11.675 1.00 81.44 105 GLN A O 1
ATOM 826 N N . VAL A 1 106 ? 10.631 -2.034 -10.832 1.00 72.06 106 VAL A N 1
ATOM 827 C CA . VAL A 1 106 ? 9.893 -1.708 -12.053 1.00 72.06 106 VAL A CA 1
ATOM 828 C C . VAL A 1 106 ? 10.561 -0.514 -12.759 1.00 72.06 106 VAL A C 1
ATOM 830 O O . VAL A 1 106 ? 11.133 -0.659 -13.846 1.00 72.06 106 VAL A O 1
ATOM 833 N N . ASN A 1 107 ? 10.586 0.668 -12.145 1.00 72.19 107 ASN A N 1
ATOM 834 C CA . ASN A 1 107 ? 11.114 1.859 -12.814 1.00 72.19 107 ASN A CA 1
ATOM 835 C C . ASN A 1 107 ? 12.594 1.725 -13.238 1.00 72.19 107 ASN A C 1
ATOM 837 O O . ASN A 1 107 ? 12.969 2.165 -14.325 1.00 72.19 107 ASN A O 1
ATOM 841 N N . THR A 1 108 ? 13.418 1.076 -12.414 1.00 74.44 108 THR A N 1
ATOM 842 C CA . THR A 1 108 ? 14.843 0.830 -12.697 1.00 74.44 108 THR A CA 1
ATOM 843 C C . THR A 1 108 ? 15.033 -0.087 -13.908 1.00 74.44 108 THR A C 1
ATOM 845 O O . THR A 1 108 ? 15.708 0.292 -14.864 1.00 74.44 108 THR A O 1
ATOM 848 N N . ASP A 1 109 ? 14.344 -1.229 -13.933 1.00 67.75 109 ASP A N 1
ATOM 849 C CA . ASP A 1 109 ? 14.410 -2.209 -15.024 1.00 67.75 109 ASP A CA 1
ATOM 850 C C . ASP A 1 109 ? 13.926 -1.631 -16.365 1.00 67.75 109 ASP A C 1
ATOM 852 O O . ASP A 1 109 ? 14.340 -2.056 -17.446 1.00 67.75 109 ASP A O 1
ATOM 856 N N . TYR A 1 110 ? 13.002 -0.667 -16.329 1.00 65.94 110 TYR A N 1
ATOM 857 C CA . TYR A 1 110 ? 12.573 0.047 -17.530 1.00 65.94 110 TYR A CA 1
ATOM 858 C C . TYR A 1 110 ? 13.679 0.954 -18.084 1.00 65.94 110 TYR A C 1
ATOM 860 O O . TYR A 1 110 ? 13.948 0.930 -19.285 1.00 65.94 110 TYR A O 1
ATOM 868 N N . LEU A 1 111 ? 14.330 1.736 -17.219 1.00 66.75 111 LEU A N 1
ATOM 869 C CA . LEU A 1 111 ? 15.396 2.650 -17.631 1.00 66.75 111 LEU A CA 1
ATOM 870 C C . LEU A 1 111 ? 16.638 1.907 -18.122 1.00 66.75 111 LEU A C 1
ATOM 872 O O . LEU A 1 111 ? 17.278 2.366 -19.066 1.00 66.75 111 LEU A O 1
ATOM 876 N N . ASP A 1 112 ? 16.969 0.770 -17.516 1.00 65.31 112 ASP A N 1
ATOM 877 C CA . ASP A 1 112 ? 18.136 -0.010 -17.923 1.00 65.31 112 ASP A CA 1
ATOM 878 C C . ASP A 1 112 ? 17.913 -0.718 -19.267 1.00 65.31 112 ASP A C 1
ATOM 880 O O . ASP A 1 112 ? 18.813 -0.698 -20.102 1.00 65.31 112 ASP A O 1
ATOM 884 N N . ARG A 1 113 ? 16.689 -1.180 -19.571 1.00 64.00 113 ARG A N 1
ATOM 885 C CA . ARG A 1 113 ? 16.327 -1.628 -20.933 1.00 64.00 113 ARG A CA 1
ATOM 886 C C . ARG A 1 113 ? 16.491 -0.529 -21.974 1.00 64.00 113 ARG A C 1
ATOM 888 O O . ARG A 1 113 ? 17.076 -0.764 -23.021 1.00 64.00 113 ARG A O 1
ATOM 895 N N . ALA A 1 114 ? 16.016 0.679 -21.678 1.00 62.06 114 ALA A N 1
ATOM 896 C CA . ALA A 1 114 ? 16.129 1.797 -22.612 1.00 62.06 114 ALA A CA 1
ATOM 897 C C . ALA A 1 114 ? 17.594 2.164 -22.920 1.00 62.06 114 ALA A C 1
ATOM 899 O O . ALA A 1 114 ? 17.893 2.615 -24.024 1.00 62.06 114 ALA A O 1
ATOM 900 N N . LYS A 1 115 ? 18.508 1.964 -21.960 1.00 63.28 115 LYS A N 1
ATOM 901 C CA . LYS A 1 115 ? 19.952 2.126 -22.179 1.00 63.28 115 LYS A CA 1
ATOM 902 C C . LYS A 1 115 ? 20.538 0.962 -22.971 1.00 63.28 115 LYS A C 1
ATOM 904 O O . LYS A 1 115 ? 21.258 1.217 -23.926 1.00 63.28 115 LYS A O 1
ATOM 909 N N . GLU A 1 116 ? 20.209 -0.283 -22.623 1.00 60.53 116 GLU A N 1
ATOM 910 C CA . GLU A 1 116 ? 20.677 -1.463 -23.364 1.00 60.53 116 GLU A CA 1
ATOM 911 C C . GLU A 1 116 ? 20.232 -1.425 -24.832 1.00 60.53 116 GLU A C 1
ATOM 913 O O . GLU A 1 116 ? 21.039 -1.698 -25.714 1.00 60.53 116 GLU A O 1
ATOM 918 N N . ASP A 1 117 ? 18.995 -1.013 -25.119 1.00 60.44 117 ASP A N 1
ATOM 919 C CA . ASP A 1 117 ? 18.497 -0.841 -26.489 1.00 60.44 117 ASP A CA 1
ATOM 920 C C . ASP A 1 117 ? 19.230 0.287 -27.236 1.00 60.44 117 ASP A C 1
ATOM 922 O O . ASP A 1 117 ? 19.480 0.172 -28.435 1.00 60.44 117 ASP A O 1
ATOM 926 N N . ALA A 1 118 ? 19.604 1.367 -26.542 1.00 58.78 118 ALA A N 1
ATOM 927 C CA . ALA A 1 118 ? 20.374 2.467 -27.124 1.00 58.78 118 ALA A CA 1
ATOM 928 C C . ALA A 1 118 ? 21.856 2.112 -27.357 1.00 58.78 118 ALA A C 1
ATOM 930 O O . ALA A 1 118 ? 22.491 2.666 -28.255 1.00 58.78 118 ALA A O 1
ATOM 931 N N . GLU A 1 119 ? 22.409 1.212 -26.542 1.00 59.00 119 GLU A N 1
ATOM 932 C CA . GLU A 1 119 ? 23.798 0.746 -26.609 1.00 59.00 119 GLU A CA 1
ATOM 933 C C . GLU A 1 119 ? 23.965 -0.511 -27.475 1.00 59.00 119 GLU A C 1
ATOM 935 O O . GLU A 1 119 ? 25.082 -0.833 -27.890 1.00 59.00 119 GLU A O 1
ATOM 940 N N . SER A 1 120 ? 22.871 -1.211 -27.784 1.00 53.38 120 SER A N 1
ATOM 941 C CA . SER A 1 120 ? 22.878 -2.358 -28.682 1.00 53.38 120 SER A CA 1
ATOM 942 C C . SER A 1 120 ? 23.190 -1.880 -30.102 1.00 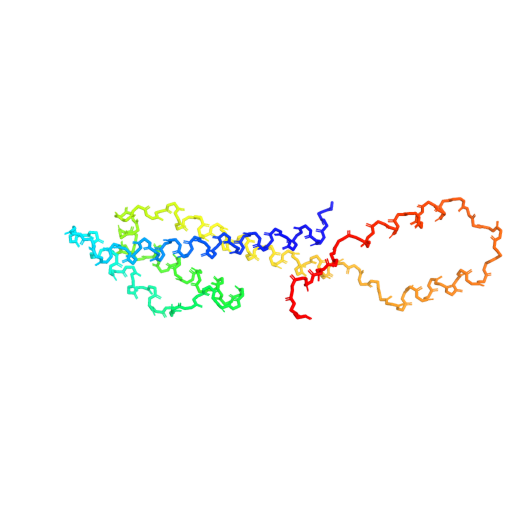53.38 120 SER A C 1
ATOM 944 O O . SER A 1 120 ? 22.449 -1.057 -30.649 1.00 53.38 120 SER A O 1
ATOM 946 N N . PRO A 1 121 ? 24.276 -2.361 -30.738 1.00 51.47 121 PRO A N 1
ATOM 947 C CA . PRO A 1 121 ? 24.534 -2.045 -32.127 1.00 51.47 121 PRO A CA 1
ATOM 948 C C . PRO A 1 121 ? 23.387 -2.624 -32.947 1.00 51.47 121 PRO A C 1
ATOM 950 O O . PRO A 1 121 ? 23.259 -3.838 -33.112 1.00 51.47 121 PRO A O 1
ATOM 953 N N . GLU A 1 122 ? 22.534 -1.734 -33.441 1.00 46.84 122 GLU A N 1
ATOM 954 C CA . GLU A 1 122 ? 21.512 -2.045 -34.420 1.00 46.84 122 GLU A CA 1
ATOM 955 C C . GLU A 1 122 ? 22.246 -2.656 -35.619 1.00 46.84 122 GLU A C 1
ATOM 957 O O . GLU A 1 122 ? 22.854 -1.939 -36.414 1.00 46.84 122 GLU A O 1
ATOM 962 N N . ILE A 1 123 ? 22.270 -3.989 -35.731 1.00 50.47 123 ILE A N 1
ATOM 963 C CA . ILE A 1 123 ? 22.696 -4.623 -36.972 1.00 50.47 123 ILE A CA 1
ATOM 964 C C . ILE A 1 123 ? 21.607 -4.257 -37.971 1.00 50.47 123 ILE A C 1
ATOM 966 O O . ILE A 1 123 ? 20.575 -4.925 -38.081 1.00 50.47 123 ILE A O 1
ATOM 970 N N . LYS A 1 124 ? 21.813 -3.143 -38.674 1.00 45.88 124 LYS A N 1
ATOM 971 C CA . LYS A 1 124 ? 20.932 -2.732 -39.752 1.00 45.88 124 LYS A CA 1
ATOM 972 C C . LYS A 1 124 ? 20.935 -3.879 -40.747 1.00 45.88 124 LYS A C 1
ATOM 974 O O . LYS A 1 124 ? 21.982 -4.423 -41.082 1.00 45.88 124 LYS A O 1
ATOM 979 N N . ILE A 1 125 ? 19.763 -4.252 -41.250 1.00 51.09 125 ILE A N 1
ATOM 980 C CA . ILE A 1 125 ? 19.623 -5.301 -42.276 1.00 51.09 125 ILE A CA 1
ATOM 981 C C . ILE A 1 125 ? 20.566 -5.033 -43.474 1.00 51.09 125 ILE A C 1
ATOM 983 O O . ILE A 1 125 ? 21.043 -5.966 -44.117 1.00 51.09 125 ILE A O 1
ATOM 987 N N . VAL A 1 126 ? 20.913 -3.762 -43.702 1.00 48.28 126 VAL A N 1
ATOM 988 C CA . VAL A 1 126 ? 21.919 -3.293 -44.665 1.00 48.28 126 VAL A CA 1
ATOM 989 C C . VAL A 1 126 ? 23.333 -3.839 -44.383 1.00 48.28 126 VAL A C 1
ATOM 991 O O . VAL A 1 126 ? 24.020 -4.242 -45.320 1.00 48.28 126 VAL A O 1
ATOM 994 N N . ASP A 1 127 ? 23.751 -3.952 -43.121 1.00 51.09 127 ASP A N 1
ATOM 995 C CA . ASP A 1 127 ? 25.079 -4.451 -42.726 1.00 51.09 127 ASP A CA 1
ATOM 996 C C . ASP A 1 127 ? 25.189 -5.983 -42.858 1.00 51.09 127 ASP A C 1
ATOM 998 O O . ASP A 1 127 ? 26.251 -6.518 -43.186 1.00 51.09 127 ASP A O 1
ATOM 1002 N N . LEU A 1 128 ? 24.077 -6.714 -42.701 1.00 52.34 128 LEU A N 1
ATOM 1003 C CA . LEU A 1 128 ? 24.012 -8.155 -42.999 1.00 52.34 128 LEU A CA 1
ATOM 1004 C C . LEU A 1 128 ? 24.072 -8.431 -44.508 1.00 52.34 128 LEU A C 1
ATOM 1006 O O . LEU A 1 128 ? 24.698 -9.401 -44.938 1.00 52.34 128 LEU A O 1
ATOM 1010 N N . GLN A 1 129 ? 23.454 -7.573 -45.323 1.00 49.88 129 GLN A N 1
ATOM 1011 C CA . GLN A 1 129 ? 23.479 -7.688 -46.784 1.00 49.88 129 GLN A CA 1
ATOM 1012 C C . GLN A 1 129 ? 24.857 -7.352 -47.369 1.00 49.88 129 GLN A C 1
ATOM 1014 O O . GLN A 1 129 ? 25.310 -8.042 -48.285 1.00 49.88 129 GLN A O 1
ATOM 1019 N N . ALA A 1 130 ? 25.551 -6.355 -46.809 1.00 48.03 130 ALA A N 1
ATOM 1020 C CA . ALA A 1 130 ? 26.916 -6.006 -47.202 1.00 48.03 130 ALA A CA 1
ATOM 1021 C C . ALA A 1 130 ? 27.909 -7.146 -46.914 1.00 48.03 130 ALA A C 1
ATOM 1023 O O . ALA A 1 130 ? 28.740 -7.469 -47.763 1.00 48.03 130 ALA A O 1
ATOM 1024 N N . ASN A 1 131 ? 27.772 -7.821 -45.768 1.00 44.56 131 ASN A N 1
ATOM 1025 C CA . ASN A 1 131 ? 28.606 -8.976 -45.435 1.00 44.56 131 ASN A CA 1
ATOM 1026 C C . ASN A 1 131 ? 28.311 -10.194 -46.325 1.00 44.56 131 ASN A C 1
ATOM 1028 O O . ASN A 1 131 ? 29.245 -10.853 -46.771 1.00 44.56 131 ASN A O 1
ATOM 1032 N N . ASN A 1 132 ? 27.049 -10.462 -46.678 1.00 45.97 132 ASN A N 1
ATOM 1033 C CA . ASN A 1 132 ? 26.701 -11.569 -47.581 1.00 45.97 132 ASN A CA 1
ATOM 1034 C C . ASN A 1 132 ? 27.237 -11.387 -49.015 1.00 45.97 132 ASN A C 1
ATOM 1036 O O . ASN A 1 132 ? 27.562 -12.371 -49.681 1.00 45.97 132 ASN A O 1
ATOM 1040 N N . ALA A 1 133 ? 27.370 -10.146 -49.492 1.00 45.28 133 ALA A N 1
ATOM 1041 C CA . ALA A 1 133 ? 27.944 -9.855 -50.808 1.00 45.28 133 ALA A CA 1
ATOM 1042 C C . ALA A 1 133 ? 29.462 -10.129 -50.883 1.00 45.28 133 ALA A C 1
ATOM 1044 O O . ALA A 1 133 ? 29.978 -10.431 -51.960 1.00 45.28 133 ALA A O 1
ATOM 1045 N N . LEU A 1 134 ? 30.176 -10.075 -49.751 1.00 45.91 134 LEU A N 1
ATOM 1046 C CA . LEU A 1 134 ? 31.597 -10.437 -49.666 1.00 45.91 134 LEU A CA 1
ATOM 1047 C C . LEU A 1 134 ? 31.804 -11.962 -49.700 1.00 45.91 134 LEU A C 1
ATOM 1049 O O . LEU A 1 134 ? 32.776 -12.436 -50.281 1.00 45.91 134 LEU A O 1
ATOM 1053 N N . VAL A 1 135 ? 30.859 -12.734 -49.149 1.00 45.41 135 VAL A N 1
ATOM 1054 C CA . VAL A 1 135 ? 30.899 -14.210 -49.130 1.00 45.41 135 VAL A CA 1
ATOM 1055 C C . VAL A 1 135 ? 30.572 -14.810 -50.506 1.00 45.41 135 VAL A C 1
ATOM 1057 O O . VAL A 1 135 ? 31.111 -15.851 -50.867 1.00 45.41 135 VAL A O 1
ATOM 1060 N N . ALA A 1 136 ? 29.747 -14.136 -51.316 1.00 46.12 136 ALA A N 1
ATOM 1061 C CA . ALA A 1 136 ? 29.354 -14.606 -52.650 1.00 46.12 136 ALA A CA 1
ATOM 1062 C C . ALA A 1 136 ? 30.490 -14.594 -53.699 1.00 46.12 136 ALA A C 1
ATOM 1064 O O . ALA A 1 136 ? 30.356 -15.232 -54.740 1.00 46.12 136 ALA A O 1
ATOM 1065 N N . ASN A 1 137 ? 31.601 -13.896 -53.428 1.00 48.06 137 ASN A N 1
ATOM 1066 C CA . ASN A 1 137 ? 32.751 -13.776 -54.333 1.00 48.06 137 ASN A CA 1
ATOM 1067 C C . ASN A 1 137 ? 34.003 -14.550 -53.860 1.00 48.06 137 ASN A C 1
ATOM 1069 O O . ASN A 1 137 ? 35.064 -14.408 -54.468 1.00 48.06 137 ASN A O 1
ATOM 1073 N N . MET A 1 138 ? 33.910 -15.364 -52.798 1.00 41.19 138 MET A N 1
ATOM 1074 C CA . MET A 1 138 ? 35.002 -16.232 -52.327 1.00 41.19 138 MET A CA 1
ATOM 1075 C C . MET A 1 138 ? 34.785 -17.689 -52.761 1.00 41.19 138 MET A C 1
ATOM 1077 O O . MET A 1 138 ? 33.698 -18.240 -52.608 1.00 41.19 138 MET A O 1
ATOM 1081 N N . ASP A 1 139 ? 35.842 -18.309 -53.297 1.00 46.19 139 ASP A N 1
ATOM 1082 C CA . ASP A 1 139 ? 35.892 -19.725 -53.686 1.00 46.19 139 ASP A CA 1
ATOM 1083 C C . ASP A 1 139 ? 35.439 -20.632 -52.513 1.00 46.19 139 ASP A C 1
ATOM 1085 O O . ASP A 1 139 ? 35.982 -20.507 -51.405 1.00 46.19 139 ASP A O 1
ATOM 1089 N N . PRO A 1 140 ? 34.466 -21.546 -52.723 1.00 40.28 140 PRO A N 1
ATOM 1090 C CA . PRO A 1 140 ? 33.862 -22.368 -51.670 1.00 40.28 140 PRO A CA 1
ATOM 1091 C C . PRO A 1 140 ? 34.836 -23.269 -50.887 1.00 40.28 140 PRO A C 1
ATOM 1093 O O . PRO A 1 140 ? 34.443 -23.812 -49.855 1.00 40.28 140 PRO A O 1
ATOM 1096 N N . PHE A 1 141 ? 36.095 -23.419 -51.314 1.00 41.88 141 PHE A N 1
ATOM 1097 C CA . PHE A 1 141 ? 37.106 -24.215 -50.603 1.00 41.88 141 PHE A CA 1
ATOM 1098 C C . PHE A 1 141 ? 37.958 -23.458 -49.565 1.00 41.88 141 PHE A C 1
ATOM 1100 O O . PHE A 1 141 ? 38.775 -24.089 -48.897 1.00 41.88 141 PHE A O 1
ATOM 1107 N N . SER A 1 142 ? 37.764 -22.148 -49.365 1.00 47.19 142 SER A N 1
ATOM 1108 C CA . SER A 1 142 ? 38.540 -21.364 -48.375 1.00 47.19 142 SER A CA 1
ATOM 1109 C C . SER A 1 142 ? 37.849 -21.162 -47.018 1.00 47.19 142 SER A C 1
ATOM 1111 O O . SER A 1 142 ? 38.357 -20.427 -46.172 1.00 47.19 142 SER A O 1
ATOM 1113 N N . VAL A 1 143 ? 36.694 -21.791 -46.776 1.00 42.03 143 VAL A N 1
ATOM 1114 C CA . VAL A 1 143 ? 35.987 -21.662 -45.492 1.00 42.03 143 VAL A CA 1
ATOM 1115 C C . VAL A 1 143 ? 36.698 -22.514 -44.434 1.00 42.03 143 VAL A C 1
ATOM 1117 O O . VAL A 1 143 ? 36.611 -23.742 -44.463 1.00 42.03 143 VAL A O 1
ATOM 1120 N N . SER A 1 144 ? 37.407 -21.874 -43.497 1.00 40.44 144 SER A N 1
ATOM 1121 C CA . SER A 1 144 ? 37.997 -22.558 -42.342 1.00 40.44 144 SER A CA 1
ATOM 1122 C C . SER A 1 144 ? 36.898 -23.218 -41.492 1.00 40.44 144 SER A C 1
ATOM 1124 O O . SER A 1 144 ? 35.792 -22.690 -41.350 1.00 40.44 144 SER A O 1
ATOM 1126 N N . GLU A 1 145 ? 37.197 -24.393 -40.927 1.00 45.00 145 GLU A N 1
ATOM 1127 C CA . GLU A 1 145 ? 36.292 -25.244 -40.119 1.00 45.00 145 GLU A CA 1
ATOM 1128 C C . GLU A 1 145 ? 35.562 -24.505 -38.973 1.00 45.00 145 GLU A C 1
ATOM 1130 O O . GLU A 1 145 ? 34.547 -24.978 -38.465 1.00 45.00 145 GLU A O 1
ATOM 1135 N N . GLU A 1 146 ? 36.025 -23.313 -38.608 1.00 41.91 146 GLU A N 1
ATOM 1136 C CA . GLU A 1 146 ? 35.490 -22.470 -37.543 1.00 41.91 146 GLU A CA 1
ATOM 1137 C C . GLU A 1 146 ? 34.052 -21.979 -37.818 1.00 41.91 146 GLU A C 1
ATOM 1139 O O . GLU A 1 146 ? 33.227 -21.938 -36.900 1.00 41.91 146 GLU A O 1
ATOM 1144 N N . ILE A 1 147 ? 33.683 -21.719 -39.084 1.00 37.91 147 ILE A N 1
ATOM 1145 C CA . ILE A 1 147 ? 32.334 -21.223 -39.438 1.00 37.91 147 ILE A CA 1
ATOM 1146 C C . ILE A 1 147 ? 31.263 -22.322 -39.343 1.00 37.91 147 ILE A C 1
ATOM 1148 O O . ILE A 1 147 ? 30.114 -22.038 -38.994 1.00 37.91 147 ILE A O 1
ATOM 1152 N N . LYS A 1 148 ? 31.620 -23.596 -39.559 1.00 40.50 148 LYS A N 1
ATOM 1153 C CA . LYS A 1 148 ? 30.663 -24.716 -39.453 1.00 40.50 148 LYS A CA 1
ATOM 1154 C C . LYS A 1 148 ? 30.140 -24.903 -38.022 1.00 40.50 148 LYS A C 1
ATOM 1156 O O . LYS A 1 148 ? 29.005 -25.345 -37.849 1.00 40.50 148 LYS A O 1
ATOM 1161 N N . SER A 1 149 ? 30.921 -24.522 -37.006 1.00 39.19 149 SER A N 1
ATOM 1162 C CA . SER A 1 149 ? 30.514 -24.636 -35.597 1.00 39.19 149 SER A CA 1
ATOM 1163 C C . SER A 1 149 ? 29.437 -23.615 -35.195 1.00 39.19 149 SER A C 1
ATOM 1165 O O . SER A 1 149 ? 28.540 -23.936 -34.415 1.00 39.19 149 SER A O 1
ATOM 1167 N N . ASN A 1 150 ? 29.440 -22.426 -35.808 1.00 39.16 150 ASN A N 1
ATOM 1168 C CA . ASN A 1 150 ? 28.518 -21.340 -35.458 1.00 39.16 150 ASN A CA 1
ATOM 1169 C C . ASN A 1 150 ? 27.114 -21.498 -36.064 1.00 39.16 150 ASN A C 1
ATOM 1171 O O . ASN A 1 150 ? 26.153 -20.954 -35.526 1.00 39.16 150 ASN A O 1
ATOM 1175 N N . VAL A 1 151 ? 26.950 -22.295 -37.125 1.00 39.06 151 VAL A N 1
ATOM 1176 C CA . VAL A 1 151 ? 25.621 -22.583 -37.707 1.00 39.06 151 VAL A CA 1
ATOM 1177 C C . VAL A 1 151 ? 24.859 -23.633 -36.882 1.00 39.06 151 VAL A C 1
ATOM 1179 O O . VAL A 1 151 ? 23.630 -23.605 -36.816 1.00 39.06 151 VAL A O 1
ATOM 1182 N N . SER A 1 152 ? 25.569 -24.511 -36.164 1.00 37.91 152 SER A N 1
ATOM 1183 C CA . SER A 1 152 ? 24.963 -25.459 -35.215 1.00 37.91 152 SER A CA 1
ATOM 1184 C C . SER A 1 152 ? 24.298 -24.757 -34.020 1.00 37.91 152 SER A C 1
ATOM 1186 O O . SER A 1 152 ? 23.336 -25.286 -33.463 1.00 37.91 152 SER A O 1
ATOM 1188 N N . GLY A 1 153 ? 24.786 -23.575 -33.628 1.00 38.78 153 GLY A N 1
ATOM 1189 C CA . GLY A 1 153 ? 24.283 -22.819 -32.473 1.00 38.78 153 GLY A CA 1
ATOM 1190 C C . GLY A 1 153 ? 22.947 -22.104 -32.706 1.00 38.78 153 GLY A C 1
ATOM 1191 O O . GLY A 1 153 ? 22.236 -21.807 -31.751 1.00 38.78 153 GLY A O 1
ATOM 1192 N N . VAL A 1 154 ? 22.554 -21.877 -33.963 1.00 41.97 154 VAL A N 1
ATOM 1193 C CA . VAL A 1 154 ? 21.313 -21.151 -34.304 1.00 41.97 154 VAL A CA 1
ATOM 1194 C C . VAL A 1 154 ? 20.082 -22.072 -34.293 1.00 41.97 154 VAL A C 1
ATOM 1196 O O . VAL A 1 154 ? 18.948 -21.611 -34.185 1.00 41.97 154 VAL A O 1
ATOM 1199 N N . LYS A 1 155 ? 20.280 -23.397 -34.309 1.00 38.91 155 LYS A N 1
ATOM 1200 C CA . LYS A 1 155 ? 19.184 -24.383 -34.298 1.00 38.91 155 LYS A CA 1
ATOM 1201 C C . LYS A 1 155 ? 18.428 -24.456 -32.956 1.00 38.91 155 LYS A C 1
ATOM 1203 O O . LYS A 1 155 ? 17.379 -25.086 -32.894 1.00 38.91 155 LYS A O 1
ATOM 1208 N N . GLY A 1 156 ? 18.943 -23.816 -31.900 1.00 34.47 156 GLY A N 1
ATOM 1209 C CA . GLY A 1 156 ? 18.381 -23.853 -30.544 1.00 34.47 156 GLY A CA 1
ATOM 1210 C C . GLY A 1 156 ? 17.373 -22.750 -30.192 1.00 34.47 156 GLY A C 1
ATOM 1211 O O . GLY A 1 156 ? 16.880 -22.749 -29.071 1.00 34.47 156 GLY A O 1
ATOM 1212 N N . ILE A 1 157 ? 17.065 -21.813 -31.100 1.00 39.38 157 ILE A N 1
ATOM 1213 C CA . ILE A 1 157 ? 16.247 -20.619 -30.780 1.00 39.38 157 ILE A CA 1
ATOM 1214 C C . ILE A 1 157 ? 14.755 -20.779 -31.169 1.00 39.38 157 ILE A C 1
ATOM 1216 O O . ILE A 1 157 ? 13.946 -19.902 -30.895 1.00 39.38 157 ILE A O 1
ATOM 1220 N N . PHE A 1 158 ? 14.326 -21.922 -31.723 1.00 34.72 158 PHE A N 1
ATOM 1221 C CA . PHE A 1 158 ? 12.916 -22.153 -32.097 1.00 34.72 158 PHE A CA 1
ATOM 1222 C C . PHE A 1 158 ? 12.299 -23.402 -31.447 1.00 34.72 158 PHE A C 1
ATOM 1224 O O . PHE A 1 158 ? 12.007 -24.386 -32.111 1.00 34.72 158 PHE A O 1
ATOM 1231 N N . THR A 1 159 ? 12.073 -23.332 -30.138 1.00 38.62 159 THR A N 1
ATOM 1232 C CA . THR A 1 159 ? 11.098 -24.118 -29.344 1.00 38.62 159 THR A CA 1
ATOM 1233 C C . THR A 1 159 ? 11.069 -23.386 -28.001 1.00 38.62 159 THR A C 1
ATOM 1235 O O . THR A 1 159 ? 12.128 -23.276 -27.397 1.00 38.62 159 THR A O 1
ATOM 1238 N N . TYR A 1 160 ? 10.035 -22.677 -27.544 1.00 27.92 160 TYR A N 1
ATOM 1239 C CA . TYR A 1 160 ? 8.625 -22.982 -27.255 1.00 27.92 160 TYR A CA 1
ATOM 1240 C C . TYR A 1 160 ? 7.853 -21.645 -27.446 1.00 27.92 160 TYR A C 1
ATOM 1242 O O . TYR A 1 160 ? 8.407 -20.599 -27.129 1.00 27.92 160 TYR A O 1
ATOM 1250 N N . PHE A 1 161 ? 6.654 -21.516 -28.018 1.00 30.64 161 PHE A N 1
ATOM 1251 C CA . PHE A 1 161 ? 5.396 -22.210 -27.761 1.00 30.64 161 PHE A CA 1
ATOM 1252 C C . PHE A 1 161 ? 4.513 -22.182 -29.023 1.00 30.64 161 PHE A C 1
ATOM 1254 O O . PHE A 1 161 ? 4.136 -21.111 -29.499 1.00 30.64 161 PHE A O 1
ATOM 1261 N N . THR A 1 162 ? 4.094 -23.345 -29.515 1.00 32.66 162 THR A N 1
ATOM 1262 C CA . THR A 1 162 ? 2.736 -23.487 -30.047 1.00 32.66 162 THR A CA 1
ATOM 1263 C C . THR A 1 162 ? 1.797 -23.434 -28.848 1.00 32.66 162 THR A C 1
ATOM 1265 O O . THR A 1 162 ? 1.780 -24.348 -28.025 1.00 32.66 162 THR A O 1
ATOM 1268 N N . VAL A 1 163 ? 1.032 -22.352 -28.710 1.00 32.75 163 VAL A N 1
ATOM 1269 C CA . VAL A 1 163 ? -0.176 -22.396 -27.884 1.00 32.75 163 VAL A CA 1
ATOM 1270 C C . VAL A 1 163 ? -1.243 -23.037 -28.762 1.00 32.75 163 VAL A C 1
ATOM 1272 O O . VAL A 1 163 ? -1.981 -22.347 -29.463 1.00 32.75 163 VAL A O 1
ATOM 1275 N N . ASP A 1 164 ? -1.278 -24.371 -28.763 1.00 34.53 164 ASP A N 1
ATOM 1276 C CA . ASP A 1 164 ? -2.471 -25.094 -29.183 1.00 34.53 164 ASP A CA 1
ATOM 1277 C C . ASP A 1 164 ? -3.595 -24.673 -28.241 1.00 34.53 164 ASP A C 1
ATOM 1279 O O . ASP A 1 164 ? -3.715 -25.111 -27.096 1.00 34.53 164 ASP A O 1
ATOM 1283 N N . SER A 1 165 ? -4.424 -23.777 -28.755 1.00 37.44 165 SER A N 1
ATOM 1284 C CA . SER A 1 165 ? -5.766 -23.529 -28.269 1.00 37.44 165 SER A CA 1
ATOM 1285 C C . SER A 1 165 ? -6.631 -24.756 -28.590 1.00 37.44 165 SER A C 1
ATOM 1287 O O . SER A 1 165 ? -7.479 -24.744 -29.472 1.00 37.44 165 SER A O 1
ATOM 1289 N N . LEU A 1 166 ? -6.428 -25.838 -27.835 1.00 34.62 166 LEU A N 1
ATOM 1290 C CA . LEU A 1 166 ? -7.514 -26.745 -27.458 1.00 34.62 166 LEU A CA 1
ATOM 1291 C C . LEU A 1 166 ? -8.360 -25.930 -26.464 1.00 34.62 166 LEU A C 1
ATOM 1293 O O . LEU A 1 166 ? -7.926 -25.694 -25.345 1.00 34.62 166 LEU A O 1
ATOM 1297 N N . GLN A 1 167 ? -9.513 -25.360 -26.790 1.00 43.12 167 GLN A N 1
ATOM 1298 C CA . GLN A 1 167 ? -10.696 -25.913 -27.437 1.00 43.12 167 GLN A CA 1
ATOM 1299 C C . GLN A 1 167 ? -11.487 -24.752 -28.071 1.00 43.12 167 GLN A C 1
ATOM 1301 O O . GLN A 1 167 ? -11.582 -23.715 -27.424 1.00 43.12 167 GLN A O 1
ATOM 1306 N N . ILE A 1 168 ? -12.115 -24.942 -29.240 1.00 31.61 168 ILE A N 1
ATOM 1307 C CA . ILE A 1 168 ? -13.493 -24.507 -29.571 1.00 31.61 168 ILE A CA 1
ATOM 1308 C C . ILE A 1 168 ? -13.921 -25.215 -30.878 1.00 31.61 168 ILE A C 1
ATOM 1310 O O . ILE A 1 168 ? -13.426 -24.890 -31.952 1.00 31.61 168 ILE A O 1
ATOM 1314 N N . LYS A 1 169 ? -14.893 -26.125 -30.699 1.00 35.38 169 LYS A N 1
ATOM 1315 C CA . LYS A 1 169 ? -15.769 -26.854 -31.644 1.00 35.38 169 LYS A CA 1
ATOM 1316 C C . LYS A 1 169 ? -15.162 -27.864 -32.616 1.00 35.38 169 LYS A C 1
ATOM 1318 O O . LYS A 1 169 ? -14.589 -27.456 -33.643 1.00 35.38 169 LYS A O 1
#

pLDDT: mean 72.91, std 23.53, range [27.92, 98.56]

Organism: NCBI:txid2686357

Radius of gyration: 25.97 Å; chains: 1; bounding box: 55×40×71 Å

Sequence (169 aa):
MISVQLLIAINYQFLIICDKSLVGIQT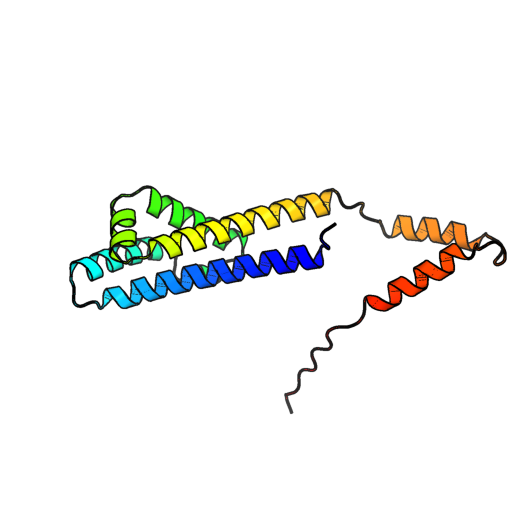VINAYTYHFDAEIKESADVLTTSLKKYGTAITKQNYQGETGTVNSILDEWKRESAFVNAINKLALTDWVVELGTANTQVNTDYLDRAKEDAESPEIKIVDLQANNALVANMDPFSVSEEIKSNVSGVKGIFTYFTVDSLQIK

InterPro domains:
  IPR046228 Protein of unknown function DUF6261 [PF19775] (19-129)